Protein AF-B4J4L7-F1 (afdb_monomer)

Foldseek 3Di:
DDDDDDDDDDPDDDDDDDDDPDPPDDDPDDDDDDDDDPPPVQCAAPQQRHGLQDAGPVCVVCVPDDDCPPQKWWAWPVRDIHGPVRVVV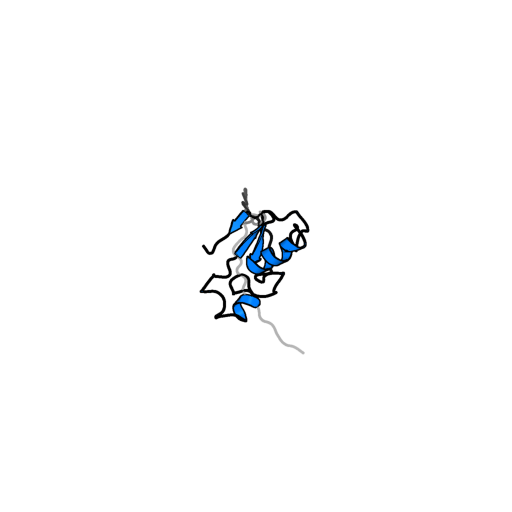VCVPQQADPPPRHGTDTDDIDDD

Mean predicted aligned error: 16.22 Å

pLDDT: mean 75.71, std 16.98, range [39.19, 94.5]

Sequence (112 aa):
MDSEVQQSDAFDDGVTGGGPPSKRFILKKWHGVALWEWDIVVDNCAICRNHVMDPCIECQANHYADNGNDCVVAWGSCSHAFHFHCISRWLRTRSVCPLDNLEWNFDRYGLQ

Radius of gyration: 31.57 Å; Cα contacts (8 Å, |Δi|>4): 107; chains: 1; bounding box: 53×60×82 Å

Secondary structure (DSSP, 8-state):
-----------------------S-------------------B-TTT-SBTTSPPHHHHHTTTTSTT----EEEETTS-EEEHHHHHHHHTT-SB-TTT-SBP-EEEE---

InterPro domains:
  IPR001841 Zinc finger, RING-type [PS50089] (45-101)
  IPR013083 Zinc finger, RING/FYVE/PHD-type [G3DSA:3.30.40.10] (16-111)
  IPR024766 Zinc finger, RING-H2-type [PF12678] (43-101)
  IPR051031 RING-box E3 Ubiquitin Ligase [PTHR11210] (23-109)

Structure (mmCIF, N/CA/C/O backbone):
data_AF-B4J4L7-F1
#
_entry.id   AF-B4J4L7-F1
#
loop_
_atom_site.group_PDB
_atom_site.id
_atom_site.type_symbol
_atom_site.label_atom_id
_atom_site.label_alt_id
_atom_site.label_comp_id
_atom_site.label_asym_id
_atom_site.label_entity_id
_atom_site.label_seq_id
_atom_site.pdbx_PDB_ins_code
_atom_site.Cartn_x
_atom_site.Cartn_y
_atom_site.Cartn_z
_atom_site.occupancy
_atom_site.B_iso_or_equiv
_atom_site.auth_seq_id
_atom_site.auth_comp_id
_atom_site.auth_asym_id
_atom_site.auth_atom_id
_atom_site.pdbx_PDB_model_num
ATOM 1 N N . MET A 1 1 ? -3.280 -48.015 60.802 1.00 43.44 1 MET A N 1
ATOM 2 C CA . MET A 1 1 ? -2.598 -47.142 59.823 1.00 43.44 1 MET A CA 1
ATOM 3 C C . MET A 1 1 ? -3.473 -45.905 59.664 1.00 43.44 1 MET A C 1
ATOM 5 O O . MET A 1 1 ? -4.126 -45.742 58.647 1.00 43.44 1 MET A O 1
ATOM 9 N N . ASP A 1 2 ? -3.813 -45.208 60.746 1.00 39.19 2 ASP A N 1
ATOM 10 C CA . ASP A 1 2 ? -2.949 -44.353 61.582 1.00 39.19 2 ASP A CA 1
ATOM 11 C C . ASP A 1 2 ? -2.311 -43.218 60.791 1.00 39.19 2 ASP A C 1
ATOM 13 O O . ASP A 1 2 ? -1.821 -43.446 59.689 1.00 39.19 2 ASP A O 1
ATOM 17 N N . SER A 1 3 ? -2.264 -42.059 61.455 1.00 48.66 3 SER A N 1
ATOM 18 C CA . SER A 1 3 ? -1.648 -40.763 61.123 1.00 48.66 3 SER A CA 1
ATOM 19 C C . SER A 1 3 ? -2.427 -39.846 60.162 1.00 48.66 3 SER A C 1
ATOM 21 O O . SER A 1 3 ? -2.762 -40.243 59.057 1.00 48.66 3 SER A O 1
ATOM 23 N N . GLU A 1 4 ? -2.752 -38.586 60.476 1.00 52.41 4 GLU A N 1
ATOM 24 C CA . GLU A 1 4 ? -2.601 -37.769 61.691 1.00 52.41 4 GLU A CA 1
ATOM 25 C C . GLU A 1 4 ? -3.382 -36.447 61.495 1.00 52.41 4 GLU A C 1
ATOM 27 O O . GLU A 1 4 ? -3.658 -36.026 60.373 1.00 52.41 4 GLU A O 1
ATOM 32 N N . VAL A 1 5 ? -3.758 -35.825 62.610 1.00 55.03 5 VAL A N 1
ATOM 33 C CA . VAL A 1 5 ? -4.532 -34.579 62.774 1.00 55.03 5 VAL A CA 1
ATOM 34 C C . VAL A 1 5 ? -3.610 -33.349 62.778 1.00 55.03 5 VAL A C 1
ATOM 36 O O . VAL A 1 5 ? -2.477 -33.486 63.223 1.00 55.03 5 VAL A O 1
ATOM 39 N N . GLN A 1 6 ? -4.118 -32.162 62.391 1.00 49.72 6 GLN A N 1
ATOM 40 C CA . GLN A 1 6 ? -3.888 -30.819 63.006 1.00 49.72 6 GLN A CA 1
ATOM 41 C C . GLN A 1 6 ? -4.600 -29.754 62.134 1.00 49.72 6 GLN A C 1
ATOM 43 O O . GLN A 1 6 ? -4.236 -29.579 60.979 1.00 49.72 6 GLN A O 1
ATOM 48 N N . GLN A 1 7 ? -5.787 -29.222 62.454 1.00 52.94 7 GLN A N 1
ATOM 49 C CA . GLN A 1 7 ? -6.257 -28.345 63.547 1.00 52.94 7 GLN A CA 1
ATOM 50 C C . GLN A 1 7 ? -5.870 -26.853 63.406 1.00 52.94 7 GLN A C 1
ATOM 52 O O . GLN A 1 7 ? -4.693 -26.530 63.428 1.00 52.94 7 GLN A O 1
ATOM 57 N N . SER A 1 8 ? -6.938 -26.028 63.352 1.00 51.81 8 SER A N 1
ATOM 58 C CA . SER A 1 8 ? -7.111 -24.617 63.773 1.00 51.81 8 SER A CA 1
ATOM 59 C C . SER A 1 8 ? -6.284 -23.534 63.042 1.00 51.81 8 SER A C 1
ATOM 61 O O . SER A 1 8 ? -5.189 -23.777 62.572 1.00 51.81 8 SER A O 1
ATOM 63 N N . ASP A 1 9 ? -6.797 -22.334 62.760 1.00 45.94 9 ASP A N 1
ATOM 64 C CA . ASP A 1 9 ? -7.570 -21.477 63.652 1.00 45.94 9 ASP A CA 1
ATOM 65 C C . ASP A 1 9 ? -8.795 -20.841 62.996 1.00 45.94 9 ASP A C 1
ATOM 67 O O . ASP A 1 9 ? -8.764 -20.282 61.898 1.00 45.94 9 ASP A O 1
ATOM 71 N N . ALA A 1 10 ? -9.892 -20.916 63.741 1.00 51.97 10 ALA A N 1
ATOM 72 C CA . ALA A 1 10 ? -11.020 -20.032 63.578 1.00 51.97 10 ALA A CA 1
ATOM 73 C C . ALA A 1 10 ? -10.559 -18.589 63.819 1.00 51.97 10 ALA A C 1
ATOM 75 O O . ALA A 1 10 ? -10.028 -18.276 64.883 1.00 51.97 10 ALA A O 1
ATOM 76 N N . PHE A 1 11 ? -10.836 -17.708 62.865 1.00 47.34 11 PHE A N 1
ATOM 77 C CA . PHE A 1 11 ? -11.108 -16.316 63.188 1.00 47.34 11 PHE A CA 1
ATOM 78 C C . PHE A 1 11 ? -12.579 -16.061 62.864 1.00 47.34 11 PHE A C 1
ATOM 80 O O . PHE A 1 11 ? -12.952 -15.657 61.762 1.00 47.34 11 PHE A O 1
ATOM 87 N N . ASP A 1 12 ? -13.407 -16.459 63.828 1.00 50.97 12 ASP A N 1
ATOM 88 C CA . ASP A 1 12 ? -14.791 -16.033 63.966 1.00 50.97 12 ASP A CA 1
ATOM 89 C C . ASP A 1 12 ? -14.773 -14.597 64.489 1.00 50.97 12 ASP A C 1
ATOM 91 O O . ASP A 1 12 ? -14.546 -14.372 65.673 1.00 50.97 12 ASP A O 1
ATOM 95 N N . ASP A 1 13 ? -15.000 -13.639 63.597 1.00 48.72 13 ASP A N 1
ATOM 96 C CA . ASP A 1 13 ? -15.508 -12.329 63.987 1.00 48.72 13 ASP A CA 1
ATOM 97 C C . ASP A 1 13 ? -16.949 -12.225 63.478 1.00 48.72 13 ASP A C 1
ATOM 99 O O . ASP A 1 13 ? -17.229 -11.760 62.372 1.00 48.72 13 ASP A O 1
ATOM 103 N N . GLY A 1 14 ? -17.862 -12.745 64.300 1.00 43.84 14 GLY A N 1
ATOM 104 C CA . GLY A 1 14 ? -19.159 -12.141 64.594 1.00 43.84 14 GLY A CA 1
ATOM 105 C C . GLY A 1 14 ? -19.964 -11.594 63.413 1.00 43.84 14 GLY A C 1
ATOM 106 O O . GLY A 1 14 ? -19.861 -10.430 63.032 1.00 43.84 14 GLY A O 1
ATOM 107 N N . VAL A 1 15 ? -20.895 -12.416 62.932 1.00 58.94 15 VAL A N 1
ATOM 108 C CA . VAL A 1 15 ? -22.064 -12.030 62.127 1.00 58.94 15 VAL A CA 1
ATOM 109 C C . VAL A 1 15 ? -22.733 -10.744 62.641 1.00 58.94 15 VAL A C 1
ATOM 111 O O . VAL A 1 15 ? -23.107 -10.679 63.803 1.00 58.94 15 VAL A O 1
ATOM 114 N N . THR A 1 16 ? -23.035 -9.790 61.749 1.00 46.59 16 THR A N 1
ATOM 115 C CA . THR A 1 16 ? -24.418 -9.310 61.514 1.00 46.59 16 THR A CA 1
ATOM 116 C C . THR A 1 16 ? -24.527 -8.548 60.187 1.00 46.59 16 THR A C 1
ATOM 118 O O . THR A 1 16 ? -23.916 -7.504 59.995 1.00 46.59 16 THR A O 1
ATOM 121 N N . GLY A 1 17 ? -25.353 -9.058 59.265 1.00 45.72 17 GLY A N 1
ATOM 122 C CA . GLY A 1 17 ? -25.776 -8.321 58.068 1.00 45.72 17 GLY A CA 1
ATOM 123 C C . GLY A 1 17 ? -25.715 -9.143 56.788 1.00 45.72 17 GLY A C 1
ATOM 124 O O . GLY A 1 17 ? -24.820 -8.966 55.969 1.00 45.72 17 GLY A O 1
ATOM 125 N N . GLY A 1 18 ? -26.683 -10.044 56.606 1.00 49.16 18 GLY A N 1
ATOM 126 C CA . GLY A 1 18 ? -26.866 -10.785 55.362 1.00 49.16 18 GLY A CA 1
ATOM 127 C C . GLY A 1 18 ? -27.226 -9.855 54.203 1.00 49.16 18 GLY A C 1
ATOM 128 O O . GLY A 1 18 ? -28.382 -9.486 54.024 1.00 49.16 18 GLY A O 1
ATOM 129 N N . GLY A 1 19 ? -26.230 -9.508 53.397 1.00 63.12 19 GLY A N 1
ATOM 130 C CA . GLY A 1 19 ? -26.396 -8.956 52.061 1.00 63.12 19 GLY A CA 1
ATOM 131 C C . GLY A 1 19 ? -25.292 -9.517 51.164 1.00 63.12 19 GLY A C 1
ATOM 132 O O . GLY A 1 19 ? -24.157 -9.645 51.630 1.00 63.12 19 GLY A O 1
ATOM 133 N N . PRO A 1 20 ? -25.580 -9.899 49.906 1.00 67.31 20 PRO A N 1
ATOM 134 C CA . PRO A 1 20 ? -24.538 -10.368 49.000 1.00 67.31 20 PRO A CA 1
ATOM 135 C C . PRO A 1 20 ? -23.461 -9.279 48.859 1.00 67.31 20 PRO A C 1
ATOM 137 O O . PRO A 1 20 ? -23.818 -8.101 48.746 1.00 67.31 20 PRO A O 1
ATOM 140 N N . PRO A 1 21 ? -22.160 -9.633 48.871 1.00 67.12 21 PRO A N 1
ATOM 141 C CA . PRO A 1 21 ? -21.084 -8.653 48.811 1.00 67.12 21 PRO A CA 1
ATOM 142 C C . PRO A 1 21 ? -21.250 -7.815 47.546 1.00 67.12 21 PRO A C 1
ATOM 144 O O . PRO A 1 21 ? -21.197 -8.327 46.423 1.00 67.12 21 PRO A O 1
ATOM 147 N N . SER A 1 22 ? -21.501 -6.519 47.726 1.00 71.00 22 SER A N 1
ATOM 148 C CA . SER A 1 22 ? -21.646 -5.599 46.608 1.00 71.00 22 SER A CA 1
ATOM 149 C C . SER A 1 22 ? -20.337 -5.589 45.817 1.00 71.00 22 SER A C 1
ATOM 151 O O . SER A 1 22 ? -19.241 -5.510 46.381 1.00 71.00 22 SER A O 1
ATOM 153 N N . LYS A 1 23 ? -20.428 -5.743 44.489 1.00 77.75 23 LYS A N 1
ATOM 154 C CA . LYS A 1 23 ? -19.246 -5.714 43.619 1.00 77.75 23 LYS A CA 1
ATOM 155 C C . LYS A 1 23 ? -18.545 -4.369 43.832 1.00 77.75 23 LYS A C 1
ATOM 157 O O . LYS A 1 23 ? -19.105 -3.332 43.488 1.00 77.75 23 LYS A O 1
ATOM 162 N N . ARG A 1 24 ? -17.337 -4.395 44.416 1.00 79.75 24 ARG A N 1
ATOM 163 C CA . ARG A 1 24 ? -16.594 -3.194 44.861 1.00 79.75 24 ARG A CA 1
ATOM 164 C C . ARG A 1 24 ? -16.344 -2.179 43.744 1.00 79.75 24 ARG A C 1
ATOM 166 O O . ARG A 1 24 ? -16.180 -0.998 44.021 1.00 79.75 24 ARG A O 1
ATOM 173 N N . PHE A 1 25 ? -16.348 -2.630 42.492 1.00 82.19 25 PHE A N 1
ATOM 174 C CA . PHE A 1 25 ? -16.256 -1.777 41.317 1.00 82.19 25 PHE A CA 1
ATOM 175 C C . PHE A 1 25 ? -17.419 -2.076 40.371 1.00 82.19 25 PHE A C 1
ATOM 177 O O . PHE A 1 25 ? -17.631 -3.223 39.975 1.00 82.19 25 PHE A O 1
ATOM 184 N N . ILE A 1 26 ? -18.171 -1.031 40.016 1.00 85.88 26 ILE A N 1
ATOM 185 C CA . ILE A 1 26 ? -19.278 -1.087 39.058 1.00 85.88 26 ILE A CA 1
ATOM 186 C C . ILE A 1 26 ? -19.003 -0.044 37.980 1.00 85.88 26 ILE A C 1
ATOM 188 O O . ILE A 1 26 ? -18.988 1.159 38.251 1.00 85.88 26 ILE A O 1
ATOM 192 N N . LEU A 1 27 ? -18.790 -0.507 36.751 1.00 83.25 27 LEU A N 1
ATOM 193 C CA . LEU A 1 27 ? -18.675 0.361 35.588 1.00 83.25 27 LEU A CA 1
ATOM 194 C C . LEU A 1 27 ? -20.057 0.958 35.295 1.00 83.25 27 LEU A C 1
ATOM 196 O O . LEU A 1 27 ? -20.955 0.258 34.838 1.00 83.25 27 LEU A O 1
ATOM 200 N N . LYS A 1 28 ? -20.251 2.244 35.604 1.00 90.62 28 LYS A N 1
ATOM 201 C CA . LYS A 1 28 ? -21.552 2.911 35.414 1.00 90.62 28 LYS A CA 1
ATOM 202 C C . LYS A 1 28 ? -21.812 3.287 33.958 1.00 90.62 28 LYS A C 1
ATOM 204 O O . LYS A 1 28 ? -22.939 3.192 33.487 1.00 90.62 28 LYS A O 1
ATOM 209 N N . LYS A 1 29 ? -20.778 3.753 33.263 1.00 89.00 29 LYS A N 1
ATOM 210 C CA . LYS A 1 29 ? -20.843 4.185 31.868 1.00 89.00 29 LYS A CA 1
ATOM 211 C C . LYS A 1 29 ? -19.435 4.170 31.289 1.00 89.00 29 LYS A C 1
ATOM 213 O O . LYS A 1 29 ? -18.503 4.598 31.965 1.00 89.00 29 LYS A O 1
ATOM 218 N N . TRP A 1 30 ? -19.288 3.693 30.060 1.00 92.88 30 TRP A N 1
ATOM 219 C CA . TRP A 1 30 ? -18.023 3.708 29.335 1.00 92.88 30 TRP A CA 1
ATOM 220 C C . TRP A 1 30 ? -18.229 4.332 27.962 1.00 92.88 30 TRP A C 1
ATOM 222 O O . TRP A 1 30 ? -19.228 4.068 27.296 1.00 92.88 30 TRP A O 1
ATOM 232 N N . HIS A 1 31 ? -17.285 5.179 27.572 1.00 87.38 31 HIS A N 1
ATOM 233 C CA . 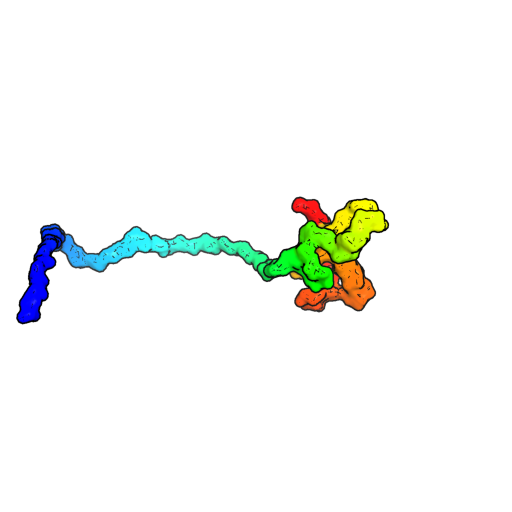HIS A 1 31 ? -17.222 5.794 26.257 1.00 87.38 31 HIS A CA 1
ATOM 234 C C . HIS A 1 31 ? -15.870 5.427 25.654 1.00 87.38 31 HIS A C 1
ATOM 236 O O . HIS A 1 31 ? -14.878 6.118 25.868 1.00 87.38 31 HIS A O 1
ATOM 242 N N . GLY A 1 32 ? -15.833 4.286 24.969 1.00 87.56 32 GLY A N 1
ATOM 243 C CA . GLY A 1 32 ? -14.680 3.882 24.180 1.00 87.56 32 GLY A CA 1
ATOM 244 C C . GLY A 1 32 ? -14.623 4.698 22.896 1.00 87.56 32 GLY A C 1
ATOM 245 O O . GLY A 1 32 ? -15.615 4.784 22.174 1.00 87.56 32 GLY A O 1
ATOM 246 N N . VAL A 1 33 ? -13.469 5.291 22.620 1.00 91.38 33 VAL A N 1
ATOM 247 C CA . VAL A 1 33 ? -13.155 5.878 21.318 1.00 91.38 33 VAL A CA 1
ATOM 248 C C . VAL A 1 33 ? -12.023 5.051 20.740 1.00 91.38 33 VAL A C 1
ATOM 250 O O . VAL A 1 33 ? -11.016 4.832 21.411 1.00 91.38 33 VAL A O 1
ATOM 253 N N . ALA A 1 34 ? -12.212 4.571 19.518 1.00 82.50 34 ALA A N 1
ATOM 254 C CA . ALA A 1 34 ? -11.195 3.857 18.772 1.00 82.50 34 ALA A CA 1
ATOM 255 C C . ALA A 1 34 ? -11.013 4.535 17.418 1.00 82.50 34 ALA A C 1
ATOM 257 O O . ALA A 1 34 ? -11.981 4.962 16.785 1.00 82.50 34 ALA A O 1
ATOM 258 N N . LEU A 1 35 ? -9.758 4.619 17.003 1.00 76.12 35 LEU A N 1
ATOM 259 C CA . LEU A 1 35 ? -9.364 4.88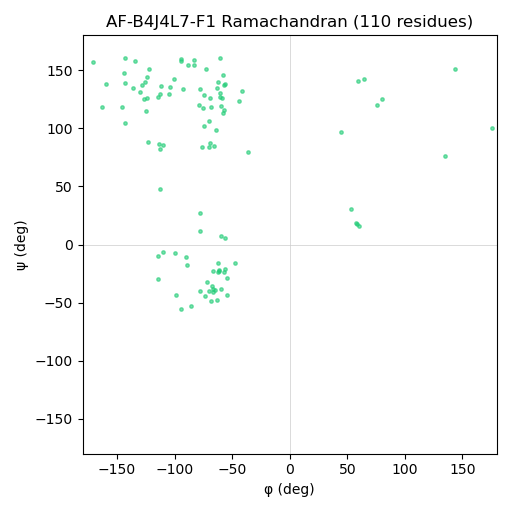7 15.631 1.00 76.12 35 LEU A CA 1
ATOM 260 C C . LEU A 1 35 ? -8.983 3.534 15.028 1.00 76.12 35 LEU A C 1
ATOM 262 O O . LEU A 1 35 ? -8.431 2.688 15.734 1.00 76.12 35 LEU A O 1
ATOM 266 N N . TRP A 1 36 ? -9.320 3.313 13.764 1.00 77.62 36 TRP A N 1
ATOM 267 C CA . TRP A 1 36 ? -8.965 2.095 13.048 1.00 77.62 36 TRP A CA 1
ATOM 268 C C . TRP A 1 36 ? -8.192 2.466 11.790 1.00 77.62 36 TRP A C 1
ATOM 270 O O . TRP A 1 36 ? -8.476 3.479 11.152 1.00 77.62 36 TRP A O 1
ATOM 280 N N . GLU A 1 37 ? -7.231 1.621 11.458 1.00 55.44 37 GLU A N 1
ATOM 281 C CA . GLU A 1 37 ? -6.526 1.613 10.186 1.00 55.44 37 GLU A CA 1
ATOM 282 C C . GLU A 1 37 ? -6.454 0.156 9.718 1.00 55.44 37 GLU A C 1
ATOM 284 O O . GLU A 1 37 ? -6.621 -0.771 10.520 1.00 55.44 37 GLU A O 1
ATOM 289 N N . TRP A 1 38 ? -6.265 -0.059 8.419 1.00 66.38 38 TRP A N 1
ATOM 290 C CA . TRP A 1 38 ? -5.962 -1.387 7.907 1.00 66.38 38 TRP A CA 1
ATOM 291 C C . TRP A 1 38 ? -4.568 -1.794 8.388 1.00 66.38 38 TRP A C 1
ATOM 293 O O . TRP A 1 38 ? -3.582 -1.147 8.053 1.00 66.38 38 TRP A O 1
ATOM 303 N N . ASP A 1 39 ? -4.498 -2.873 9.165 1.00 54.94 39 ASP A N 1
ATOM 304 C CA . ASP A 1 39 ? -3.249 -3.544 9.526 1.00 54.94 39 ASP A CA 1
ATOM 305 C C . ASP A 1 39 ? -2.631 -4.154 8.261 1.00 54.94 39 ASP A C 1
ATOM 307 O O . ASP A 1 39 ? -2.873 -5.309 7.900 1.00 54.94 39 ASP A O 1
ATOM 311 N N . ILE A 1 40 ? -1.879 -3.348 7.516 1.00 60.78 40 ILE A N 1
ATOM 312 C CA . ILE A 1 40 ? -0.974 -3.856 6.495 1.00 60.78 40 ILE A CA 1
ATOM 313 C C . ILE A 1 40 ? 0.250 -4.418 7.216 1.00 60.78 40 ILE A C 1
ATOM 315 O O . ILE A 1 40 ? 1.284 -3.773 7.300 1.00 60.78 40 ILE A O 1
ATOM 319 N N . VAL A 1 41 ? 0.138 -5.671 7.676 1.00 54.97 41 VAL A N 1
ATOM 320 C CA . VAL A 1 41 ? 1.192 -6.510 8.306 1.00 54.97 41 VAL A CA 1
ATOM 321 C C . VAL A 1 41 ? 2.449 -6.678 7.427 1.00 54.97 41 VAL A C 1
ATOM 323 O O . VAL A 1 41 ? 3.361 -7.447 7.725 1.00 54.97 41 VAL A O 1
ATOM 326 N N . VAL A 1 42 ? 2.523 -5.992 6.293 1.00 61.06 42 VAL A N 1
ATOM 327 C CA . VAL A 1 42 ? 3.639 -6.078 5.375 1.00 61.06 42 VAL A CA 1
ATOM 328 C C . VAL A 1 42 ? 4.345 -4.732 5.376 1.00 61.06 42 VAL A C 1
ATOM 330 O O . VAL A 1 42 ? 4.173 -3.929 4.466 1.00 61.06 42 VAL A O 1
ATOM 333 N N . ASP A 1 43 ? 5.266 -4.566 6.327 1.00 74.75 43 ASP A N 1
ATOM 334 C CA . ASP A 1 43 ? 6.344 -3.566 6.262 1.00 74.75 43 ASP A CA 1
ATOM 335 C C . ASP A 1 43 ? 7.254 -3.768 5.029 1.00 74.75 43 ASP A C 1
ATOM 337 O O . ASP A 1 43 ? 8.284 -3.123 4.889 1.00 74.75 43 ASP A O 1
ATOM 341 N N . ASN A 1 44 ? 6.903 -4.675 4.110 1.00 86.88 44 ASN A N 1
ATOM 342 C CA . ASN A 1 44 ? 7.603 -4.945 2.867 1.00 86.88 44 ASN A CA 1
ATOM 343 C C . ASN A 1 44 ? 6.755 -4.504 1.667 1.00 86.88 44 ASN A C 1
ATOM 345 O O . ASN A 1 44 ? 5.573 -4.820 1.544 1.00 86.88 44 ASN A O 1
ATOM 349 N N . CYS A 1 45 ? 7.384 -3.856 0.694 1.00 89.50 45 CYS A N 1
ATOM 350 C CA . CYS A 1 45 ? 6.753 -3.535 -0.578 1.00 89.50 45 CYS A CA 1
ATOM 351 C C . CYS A 1 45 ? 6.299 -4.824 -1.292 1.00 89.50 45 CYS A C 1
ATOM 353 O O . CYS A 1 45 ? 7.134 -5.646 -1.672 1.00 89.50 45 CYS A O 1
ATOM 355 N N . ALA A 1 46 ? 4.997 -4.992 -1.560 1.00 89.38 46 ALA A N 1
ATOM 356 C CA . ALA A 1 46 ? 4.467 -6.228 -2.164 1.00 89.38 46 ALA A CA 1
ATOM 357 C C . ALA A 1 46 ? 5.012 -6.535 -3.578 1.00 89.38 46 ALA A C 1
ATOM 359 O O . ALA A 1 46 ? 4.898 -7.661 -4.061 1.00 89.38 46 ALA A O 1
ATOM 360 N N . ILE A 1 47 ? 5.615 -5.544 -4.243 1.00 90.31 47 ILE A N 1
ATOM 361 C CA . ILE A 1 47 ? 6.163 -5.664 -5.600 1.00 90.31 47 ILE A CA 1
ATOM 362 C C . ILE A 1 47 ? 7.599 -6.206 -5.567 1.00 90.31 47 ILE A C 1
ATOM 364 O O . ILE A 1 47 ? 7.899 -7.181 -6.253 1.00 90.31 47 ILE A O 1
ATOM 368 N N . CYS A 1 48 ? 8.496 -5.593 -4.783 1.00 91.12 48 CYS A N 1
ATOM 369 C CA . CYS A 1 48 ? 9.907 -6.000 -4.721 1.00 91.12 48 CYS A CA 1
ATOM 370 C C . CYS A 1 48 ? 10.256 -6.884 -3.519 1.00 91.12 48 CYS A C 1
ATOM 372 O O . CYS A 1 48 ? 11.372 -7.391 -3.458 1.00 91.12 48 CYS A O 1
ATOM 374 N N . ARG A 1 49 ? 9.321 -7.071 -2.582 1.00 90.25 49 ARG A N 1
ATOM 375 C CA . ARG A 1 49 ? 9.470 -7.841 -1.336 1.00 90.25 49 ARG A CA 1
ATOM 376 C C . ARG A 1 49 ? 10.595 -7.368 -0.409 1.00 90.25 49 ARG A C 1
ATOM 378 O O . ARG A 1 49 ? 10.990 -8.126 0.468 1.00 90.25 49 ARG A O 1
ATOM 385 N N . ASN A 1 50 ? 11.085 -6.142 -0.591 1.00 88.25 50 ASN A N 1
ATOM 386 C CA . ASN A 1 50 ? 12.007 -5.512 0.352 1.00 88.25 50 ASN A CA 1
ATOM 387 C C . ASN A 1 50 ? 11.240 -4.642 1.348 1.00 88.25 50 ASN A C 1
ATOM 389 O O . ASN A 1 50 ? 10.127 -4.216 1.025 1.00 88.25 50 ASN A O 1
ATOM 393 N N . HIS A 1 51 ? 11.836 -4.367 2.506 1.00 86.56 51 HIS A N 1
ATOM 394 C CA . HIS A 1 51 ? 11.262 -3.487 3.519 1.00 86.56 51 HIS A CA 1
ATOM 395 C C . HIS A 1 51 ? 10.948 -2.103 2.927 1.00 86.56 51 HIS A C 1
ATOM 397 O O . HIS A 1 51 ? 11.727 -1.588 2.132 1.00 86.56 51 HIS A O 1
ATOM 403 N N . VAL A 1 52 ? 9.800 -1.519 3.275 1.00 85.31 52 VAL A N 1
ATOM 404 C CA . VAL A 1 52 ? 9.276 -0.266 2.701 1.00 85.31 52 VAL A CA 1
ATOM 405 C C . VAL A 1 52 ? 10.139 0.949 3.050 1.00 85.31 52 VAL A C 1
ATOM 407 O O . VAL A 1 52 ? 10.115 1.947 2.339 1.00 85.31 52 VAL A O 1
ATOM 410 N N . MET A 1 53 ? 10.914 0.860 4.134 1.00 82.44 53 MET A N 1
ATOM 411 C CA . MET A 1 53 ? 11.869 1.899 4.536 1.00 82.44 53 MET A CA 1
ATOM 412 C C . MET A 1 53 ? 13.261 1.695 3.924 1.00 82.44 53 MET A C 1
ATOM 414 O O . MET A 1 53 ? 14.103 2.584 4.025 1.00 82.44 53 MET A O 1
ATOM 418 N N . ASP A 1 54 ? 13.514 0.537 3.312 1.00 85.00 54 ASP A N 1
ATOM 419 C CA . ASP A 1 54 ? 14.782 0.238 2.655 1.00 85.00 54 ASP A CA 1
ATOM 420 C C . ASP A 1 54 ? 14.687 0.560 1.154 1.00 85.00 54 ASP A C 1
ATOM 422 O O . ASP A 1 54 ? 13.601 0.582 0.578 1.00 85.00 54 ASP A O 1
ATOM 426 N N . PRO A 1 55 ? 15.810 0.760 0.447 1.00 84.50 55 PRO A N 1
ATOM 427 C CA . PRO A 1 55 ? 15.781 0.928 -1.001 1.00 84.50 55 PRO A CA 1
ATOM 428 C C . PRO A 1 55 ? 15.145 -0.278 -1.704 1.00 84.50 55 PRO A C 1
ATOM 430 O O . PRO A 1 55 ? 15.349 -1.422 -1.304 1.00 84.50 55 PRO A O 1
ATOM 433 N N . CYS A 1 56 ? 14.431 -0.075 -2.812 1.00 88.50 56 CYS A N 1
ATOM 434 C CA . CYS A 1 56 ? 13.971 -1.211 -3.613 1.00 88.50 56 CYS A CA 1
ATOM 435 C C . CYS A 1 56 ? 15.160 -2.044 -4.144 1.00 88.50 56 CYS A C 1
ATOM 437 O O . CYS A 1 56 ? 16.277 -1.542 -4.267 1.00 88.50 56 CYS A O 1
ATOM 439 N N . ILE A 1 57 ? 14.917 -3.302 -4.534 1.00 87.69 57 ILE A N 1
ATOM 440 C CA . ILE A 1 57 ? 15.971 -4.226 -5.010 1.00 87.69 57 ILE A CA 1
ATOM 441 C C . ILE A 1 57 ? 16.812 -3.664 -6.170 1.00 87.69 57 ILE A C 1
ATOM 443 O O . ILE A 1 57 ? 17.978 -4.016 -6.321 1.00 87.69 57 ILE A O 1
ATOM 447 N N . GLU A 1 58 ? 16.232 -2.782 -6.989 1.00 84.38 58 GLU A N 1
ATOM 448 C CA . GLU A 1 58 ? 16.932 -2.135 -8.101 1.00 84.38 58 GLU A CA 1
ATOM 449 C C . GLU A 1 58 ? 17.902 -1.064 -7.587 1.00 84.38 58 GLU A C 1
ATOM 451 O O . GLU A 1 58 ? 19.056 -1.034 -8.005 1.00 84.38 58 GLU A O 1
ATOM 456 N N . CYS A 1 59 ? 17.472 -0.238 -6.629 1.00 84.25 59 CYS A N 1
ATOM 457 C CA . CYS A 1 59 ? 18.325 0.756 -5.976 1.00 84.25 59 CYS A CA 1
ATOM 458 C C . CYS A 1 59 ? 19.409 0.102 -5.109 1.00 84.25 59 CYS A C 1
ATOM 460 O O . CYS A 1 59 ? 20.536 0.584 -5.078 1.00 84.25 59 CYS A O 1
ATOM 462 N N . GLN A 1 60 ? 19.094 -1.021 -4.460 1.00 82.62 60 GLN A N 1
ATOM 463 C CA . GLN A 1 60 ? 20.059 -1.806 -3.691 1.00 82.62 60 GLN A CA 1
ATOM 464 C C . GLN A 1 60 ? 21.128 -2.447 -4.592 1.00 82.62 60 GLN A C 1
ATOM 466 O O . GLN A 1 60 ? 22.300 -2.490 -4.236 1.00 82.62 60 GLN A O 1
ATOM 471 N N . ALA A 1 61 ? 20.762 -2.933 -5.780 1.00 81.75 61 ALA A N 1
ATOM 472 C CA . ALA A 1 61 ? 21.739 -3.472 -6.728 1.00 81.75 61 ALA A CA 1
ATOM 473 C C . ALA A 1 61 ? 22.599 -2.370 -7.374 1.00 81.75 61 ALA A C 1
ATOM 475 O O . ALA A 1 61 ? 23.773 -2.589 -7.668 1.00 81.75 61 ALA A O 1
ATOM 476 N N . ASN A 1 62 ? 22.026 -1.181 -7.570 1.00 75.19 62 ASN A N 1
ATOM 477 C CA . ASN A 1 62 ? 22.644 -0.070 -8.287 1.00 75.19 62 ASN A CA 1
ATOM 478 C C . ASN A 1 62 ? 22.981 1.122 -7.377 1.00 75.19 62 ASN A C 1
ATOM 480 O O . ASN A 1 62 ? 22.742 2.265 -7.764 1.00 75.19 62 ASN A O 1
ATOM 484 N N . HIS A 1 63 ? 23.617 0.879 -6.224 1.00 63.25 63 HIS A N 1
ATOM 485 C CA . HIS A 1 63 ? 24.054 1.911 -5.260 1.00 63.25 63 HIS A CA 1
ATOM 486 C C . HIS A 1 63 ? 24.806 3.124 -5.864 1.00 63.25 63 HIS A C 1
ATOM 488 O O . HIS A 1 63 ? 24.948 4.143 -5.197 1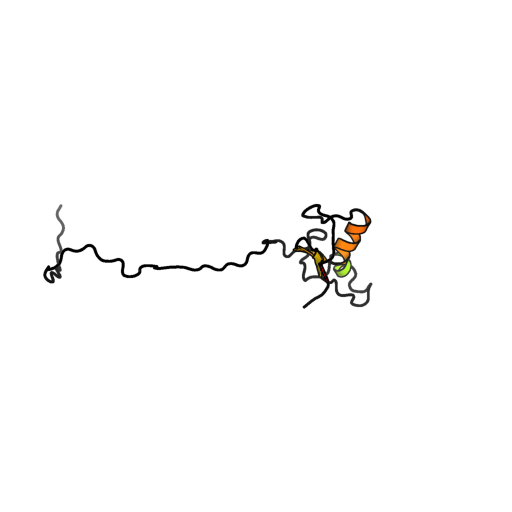.00 63.25 63 HIS A O 1
ATOM 494 N N . TYR A 1 64 ? 25.293 3.023 -7.106 1.00 54.88 64 TYR A N 1
ATOM 495 C CA . TYR A 1 64 ? 26.054 4.052 -7.818 1.00 54.88 64 TYR A CA 1
ATOM 496 C C . TYR A 1 64 ? 25.365 4.660 -9.054 1.00 54.88 64 TYR A C 1
ATOM 498 O O . TYR A 1 64 ? 25.904 5.611 -9.615 1.00 54.88 64 TYR A O 1
ATOM 506 N N . ALA A 1 65 ? 24.236 4.122 -9.535 1.00 53.22 65 ALA A N 1
ATOM 507 C CA . ALA A 1 65 ? 23.749 4.457 -10.883 1.00 53.22 65 ALA A CA 1
ATOM 508 C C . ALA A 1 65 ? 22.823 5.680 -10.954 1.00 53.22 65 ALA A C 1
ATOM 510 O O . ALA A 1 65 ? 22.647 6.227 -12.040 1.00 53.22 65 ALA A O 1
ATOM 511 N N . ASP A 1 66 ? 22.250 6.123 -9.836 1.00 50.84 66 ASP A N 1
ATOM 512 C CA . ASP A 1 66 ? 21.375 7.295 -9.816 1.00 50.84 66 ASP A CA 1
ATOM 513 C C . ASP A 1 66 ? 21.616 8.078 -8.525 1.00 50.84 66 ASP A C 1
ATOM 515 O O . ASP A 1 66 ? 21.259 7.617 -7.446 1.00 50.84 66 ASP A O 1
ATOM 519 N N . ASN A 1 67 ? 22.326 9.202 -8.642 1.00 50.72 67 ASN A N 1
ATOM 520 C CA . ASN A 1 67 ? 22.780 10.115 -7.586 1.00 50.72 67 ASN A CA 1
ATOM 521 C C . ASN A 1 67 ? 21.800 10.301 -6.407 1.00 50.72 67 ASN A C 1
ATOM 523 O O . ASN A 1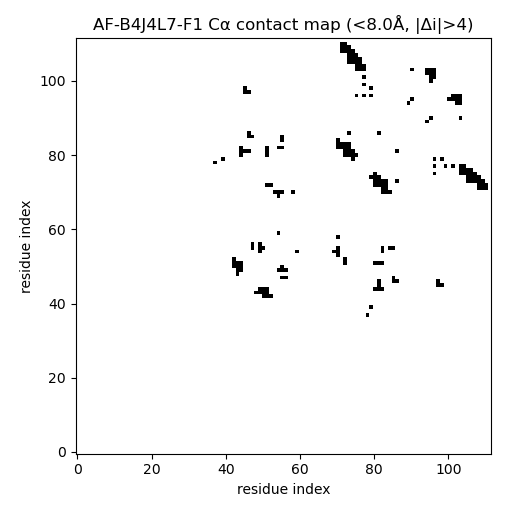 67 ? 21.113 11.315 -6.342 1.00 50.72 67 ASN A O 1
ATOM 527 N N . GLY A 1 68 ? 21.758 9.365 -5.456 1.00 50.88 68 GLY A N 1
ATOM 528 C CA . GLY A 1 68 ? 21.000 9.519 -4.215 1.00 50.88 68 GLY A CA 1
ATOM 529 C C . GLY A 1 68 ? 19.526 9.883 -4.405 1.00 50.88 68 GLY A C 1
ATOM 530 O O . GLY A 1 68 ? 18.981 10.585 -3.559 1.00 50.88 68 GLY A O 1
ATOM 531 N N . ASN A 1 69 ? 18.880 9.449 -5.497 1.00 59.28 69 ASN A N 1
ATOM 532 C CA . ASN A 1 69 ? 17.425 9.536 -5.584 1.00 59.28 69 ASN A CA 1
ATOM 533 C C . ASN A 1 69 ? 16.863 8.536 -4.573 1.00 59.28 69 ASN A C 1
ATOM 535 O O . ASN A 1 69 ? 16.667 7.358 -4.883 1.00 59.28 69 ASN A O 1
ATOM 539 N N . ASP A 1 70 ? 16.702 9.013 -3.338 1.00 69.75 70 ASP A N 1
ATOM 540 C CA . ASP A 1 70 ? 16.138 8.275 -2.220 1.00 69.75 70 ASP A CA 1
ATOM 541 C C . ASP A 1 70 ? 14.896 7.536 -2.711 1.00 69.75 70 ASP A C 1
ATOM 543 O O . ASP A 1 70 ? 13.986 8.120 -3.307 1.00 69.75 70 ASP A O 1
ATOM 547 N N . CYS A 1 71 ? 14.892 6.215 -2.534 1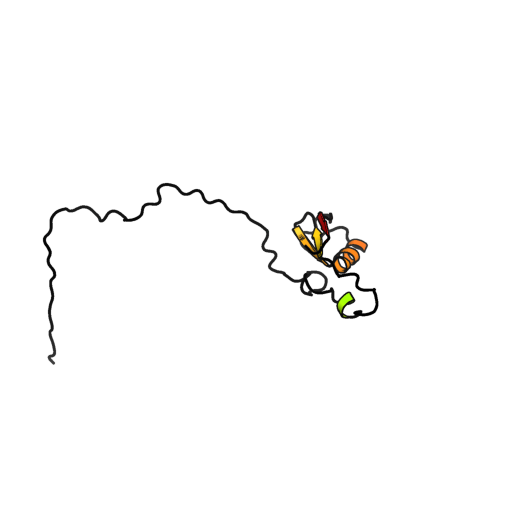.00 81.25 71 CYS A N 1
ATOM 548 C CA . CYS A 1 71 ? 13.778 5.376 -2.940 1.00 81.25 71 CYS A CA 1
ATOM 549 C C . CYS A 1 71 ? 12.597 5.675 -2.011 1.00 81.25 71 CYS A C 1
ATOM 551 O O . CYS A 1 71 ? 12.413 5.020 -0.992 1.00 81.25 71 CYS A O 1
ATOM 553 N N . VAL A 1 72 ? 11.835 6.720 -2.333 1.00 85.75 72 VAL A N 1
ATOM 554 C CA . VAL A 1 72 ? 10.755 7.198 -1.473 1.00 85.75 72 VAL A CA 1
ATOM 555 C C . VAL A 1 72 ? 9.560 6.256 -1.502 1.00 85.75 72 VAL A C 1
ATOM 557 O O . VAL A 1 72 ? 9.257 5.596 -2.507 1.00 85.75 72 VAL A O 1
ATOM 560 N N . VAL A 1 73 ? 8.838 6.249 -0.389 1.00 87.88 73 VAL A N 1
ATOM 561 C CA . VAL A 1 73 ? 7.556 5.566 -0.262 1.00 87.88 73 VAL A CA 1
ATOM 562 C C . VAL A 1 73 ? 6.468 6.402 -0.930 1.00 87.88 73 VAL A C 1
ATOM 564 O O . VAL A 1 73 ? 6.375 7.618 -0.736 1.00 87.88 73 VAL A O 1
ATOM 567 N N . ALA A 1 74 ? 5.640 5.735 -1.726 1.00 89.81 74 ALA A N 1
ATOM 568 C CA . ALA A 1 74 ? 4.457 6.286 -2.359 1.00 89.81 74 ALA A CA 1
ATOM 569 C C . ALA A 1 74 ? 3.207 5.628 -1.767 1.00 89.81 74 ALA A C 1
ATOM 571 O O . ALA A 1 74 ? 3.101 4.399 -1.730 1.00 89.81 74 ALA A O 1
ATOM 572 N N . TRP A 1 75 ? 2.258 6.463 -1.351 1.00 89.00 75 TRP A N 1
ATOM 573 C CA . TRP A 1 75 ? 0.986 6.049 -0.773 1.00 89.00 75 TRP A CA 1
ATOM 574 C C . TRP A 1 75 ? -0.141 6.241 -1.780 1.00 89.00 75 TRP A C 1
ATOM 576 O O . TRP A 1 75 ? -0.286 7.313 -2.377 1.00 89.00 75 TRP A O 1
ATOM 586 N N . GLY A 1 76 ? -0.940 5.197 -1.971 1.00 89.94 76 GLY A N 1
ATOM 587 C CA . GLY A 1 76 ? -2.180 5.277 -2.730 1.00 89.94 76 GLY A CA 1
ATOM 588 C C . GLY A 1 76 ? -3.331 5.785 -1.864 1.00 89.94 76 GLY A C 1
ATOM 589 O O . GLY A 1 76 ? -3.358 5.553 -0.660 1.00 89.94 76 GLY A O 1
ATOM 590 N N . SER A 1 77 ? -4.337 6.393 -2.490 1.00 89.00 77 SER A N 1
ATOM 591 C CA . SER A 1 77 ? -5.638 6.699 -1.857 1.00 89.00 77 SER A CA 1
ATOM 592 C C . SER A 1 77 ? -6.334 5.463 -1.272 1.00 89.00 77 SER A C 1
ATOM 594 O O . SER A 1 77 ? -7.163 5.577 -0.374 1.00 89.00 77 SER A O 1
ATOM 596 N N . CYS A 1 78 ? -5.961 4.270 -1.742 1.00 88.62 78 CYS A N 1
ATOM 597 C CA . CYS A 1 78 ? -6.353 2.993 -1.165 1.00 88.62 78 CYS A CA 1
ATOM 598 C C . CYS A 1 78 ? -5.565 2.598 0.099 1.00 88.62 78 CYS A C 1
ATOM 600 O O . CYS A 1 78 ? -5.656 1.454 0.536 1.00 88.62 78 CYS A O 1
ATOM 602 N N . SER A 1 79 ? -4.794 3.516 0.696 1.00 85.81 79 SER A N 1
ATOM 603 C CA . SER A 1 79 ? -3.944 3.314 1.885 1.00 85.81 79 SER A CA 1
ATOM 604 C C . SER A 1 79 ? -2.835 2.260 1.742 1.00 85.81 79 SER A C 1
ATOM 606 O O . SER A 1 79 ? -2.239 1.846 2.728 1.00 85.81 79 SER A O 1
ATOM 608 N N . HIS A 1 80 ? -2.503 1.848 0.515 1.00 87.44 80 HIS A N 1
ATOM 609 C CA . HIS A 1 80 ? -1.393 0.932 0.256 1.00 87.44 80 HIS A CA 1
ATOM 610 C C . HIS A 1 80 ? -0.089 1.681 -0.039 1.00 87.44 80 HIS A C 1
ATOM 612 O O . HIS A 1 80 ? -0.065 2.610 -0.852 1.00 87.44 80 HIS A O 1
ATOM 618 N N . ALA A 1 81 ? 0.997 1.231 0.593 1.00 89.25 81 ALA A N 1
ATOM 619 C CA . ALA A 1 81 ? 2.337 1.784 0.439 1.00 89.25 81 ALA A CA 1
ATOM 620 C C . ALA A 1 81 ? 3.227 0.901 -0.445 1.00 89.25 81 ALA A C 1
ATOM 622 O O . ALA A 1 81 ? 3.299 -0.319 -0.284 1.00 89.25 81 ALA A O 1
ATOM 623 N N . PHE A 1 82 ? 3.962 1.528 -1.361 1.00 90.94 82 PHE A N 1
ATOM 624 C CA . PHE A 1 82 ? 4.975 0.871 -2.187 1.00 90.94 82 PHE A CA 1
ATOM 625 C C . PHE A 1 82 ? 6.161 1.809 -2.411 1.00 90.94 82 PHE A C 1
ATOM 627 O O . PHE A 1 82 ? 6.018 3.026 -2.337 1.00 90.94 82 PHE A O 1
ATOM 634 N N . HIS A 1 83 ? 7.322 1.274 -2.787 1.00 91.00 83 HIS A N 1
ATOM 635 C CA . HIS A 1 83 ? 8.393 2.118 -3.316 1.00 91.00 83 HIS A CA 1
ATOM 636 C C . HIS A 1 83 ? 7.954 2.799 -4.611 1.00 91.00 83 HIS A C 1
ATOM 638 O O . HIS A 1 83 ? 7.367 2.149 -5.487 1.00 91.00 83 HIS A O 1
ATOM 644 N N . PHE A 1 84 ? 8.326 4.067 -4.782 1.00 90.06 84 PHE A N 1
ATOM 645 C CA . PHE A 1 84 ? 7.998 4.847 -5.972 1.00 90.06 84 PHE A CA 1
ATOM 646 C C . PHE A 1 84 ? 8.440 4.158 -7.273 1.00 90.06 84 PHE A C 1
ATOM 648 O O . PHE A 1 84 ? 7.660 4.065 -8.221 1.00 90.06 84 PHE A O 1
ATOM 655 N N . HIS A 1 85 ? 9.645 3.584 -7.309 1.00 89.19 85 HIS A N 1
ATOM 656 C CA . HIS A 1 85 ? 10.145 2.850 -8.479 1.00 89.19 85 HIS A CA 1
ATOM 657 C C . HIS A 1 85 ? 9.332 1.588 -8.779 1.00 89.19 85 HIS A C 1
ATOM 659 O O . HIS A 1 85 ? 9.037 1.282 -9.937 1.00 89.19 85 HIS A O 1
ATOM 665 N N . CYS A 1 86 ? 8.921 0.873 -7.734 1.00 91.50 86 CYS A N 1
ATOM 666 C CA . CYS A 1 86 ? 8.162 -0.358 -7.876 1.00 91.50 86 CYS A CA 1
ATOM 667 C C . CYS A 1 86 ? 6.758 -0.090 -8.418 1.00 91.50 86 CYS A C 1
ATOM 669 O O . CYS A 1 86 ? 6.349 -0.724 -9.394 1.00 91.50 86 CYS A O 1
ATOM 671 N N . ILE A 1 87 ? 6.041 0.872 -7.830 1.00 92.12 87 ILE A N 1
ATOM 672 C CA . ILE A 1 87 ? 4.690 1.205 -8.283 1.00 92.12 87 ILE A CA 1
ATOM 673 C C . ILE A 1 87 ? 4.708 1.888 -9.652 1.00 92.12 87 ILE A C 1
ATOM 675 O O . ILE A 1 87 ? 3.931 1.511 -10.522 1.00 92.12 87 ILE A O 1
ATOM 679 N N . SER A 1 88 ? 5.662 2.783 -9.925 1.00 90.62 88 SER A N 1
ATOM 680 C CA . SER A 1 88 ? 5.796 3.421 -11.246 1.00 90.62 88 SER A CA 1
ATOM 681 C C . SER A 1 88 ? 6.019 2.398 -12.362 1.00 90.62 88 SER A C 1
ATOM 683 O O . SER A 1 88 ? 5.459 2.511 -13.455 1.00 90.62 88 SER A O 1
ATOM 685 N N . ARG A 1 89 ? 6.803 1.347 -12.090 1.00 91.56 89 ARG A N 1
ATOM 686 C CA . ARG A 1 89 ? 7.009 0.241 -13.031 1.00 91.56 89 ARG A CA 1
ATOM 687 C C . ARG A 1 89 ? 5.736 -0.576 -13.253 1.00 91.56 89 ARG A C 1
ATOM 689 O O . ARG A 1 89 ? 5.466 -0.959 -14.390 1.00 91.56 89 ARG A O 1
ATOM 696 N N . TRP A 1 90 ? 4.969 -0.834 -12.197 1.00 93.00 90 TRP A N 1
ATOM 697 C CA . TRP A 1 90 ? 3.696 -1.554 -12.273 1.00 93.00 90 TRP A CA 1
ATOM 698 C C . TRP A 1 90 ? 2.654 -0.794 -13.108 1.00 93.00 90 TRP A C 1
ATOM 700 O O . TRP A 1 90 ? 2.082 -1.354 -14.052 1.00 93.00 90 TRP A O 1
ATOM 710 N N . LEU A 1 91 ? 2.505 0.509 -12.841 1.00 92.88 91 LEU A N 1
ATOM 711 C CA . LEU A 1 91 ? 1.540 1.397 -13.498 1.00 92.88 91 LEU A CA 1
ATOM 712 C C . LEU A 1 91 ? 1.745 1.540 -15.005 1.00 92.88 91 LEU A C 1
ATOM 714 O O . LEU A 1 91 ? 0.792 1.815 -15.727 1.00 92.88 91 LEU A O 1
ATOM 718 N N . ARG A 1 92 ? 2.954 1.266 -15.512 1.00 93.31 92 ARG A N 1
ATOM 719 C CA . ARG A 1 92 ? 3.217 1.213 -16.959 1.00 93.31 92 ARG A CA 1
ATOM 720 C C . ARG A 1 92 ? 2.417 0.119 -17.677 1.00 93.31 92 ARG A C 1
ATOM 722 O O . ARG A 1 92 ? 2.224 0.203 -18.884 1.00 93.31 92 ARG A O 1
ATOM 729 N N . THR A 1 93 ? 1.985 -0.915 -16.957 1.00 91.75 93 THR A N 1
ATOM 730 C CA . THR A 1 93 ? 1.231 -2.047 -17.524 1.00 91.75 93 THR A CA 1
ATOM 731 C C . THR A 1 93 ? -0.198 -2.142 -17.008 1.00 91.75 93 THR A C 1
ATOM 733 O O . THR A 1 93 ? -1.066 -2.644 -17.718 1.00 91.75 93 THR A O 1
ATOM 736 N N . ARG A 1 94 ? -0.451 -1.689 -15.776 1.00 91.56 94 ARG A N 1
ATOM 737 C CA . ARG A 1 94 ? -1.749 -1.795 -15.109 1.00 91.56 94 ARG A CA 1
ATOM 738 C C . ARG A 1 94 ? -1.975 -0.574 -14.234 1.00 91.56 94 ARG A C 1
ATOM 740 O O . ARG A 1 94 ? -1.251 -0.395 -13.266 1.00 91.56 94 ARG A O 1
ATOM 747 N N . SER A 1 95 ? -3.010 0.210 -14.513 1.00 92.31 95 SER A N 1
ATOM 748 C CA . SER A 1 95 ? -3.386 1.396 -13.728 1.00 92.31 95 SER A CA 1
ATOM 749 C C . SER A 1 95 ? -4.134 1.064 -12.427 1.00 92.31 95 SER A C 1
ATOM 751 O O . SER A 1 95 ? -4.930 1.864 -11.947 1.00 92.31 95 SER A O 1
ATOM 753 N N . VAL A 1 96 ? -3.904 -0.121 -11.856 1.00 94.50 96 VAL A N 1
ATOM 754 C CA . VAL A 1 96 ? -4.587 -0.601 -10.648 1.00 94.50 96 VAL A CA 1
ATOM 755 C C . VAL A 1 96 ? -3.595 -0.927 -9.543 1.00 94.50 96 VAL A C 1
ATOM 757 O O . VAL A 1 96 ? -2.462 -1.329 -9.814 1.00 94.50 96 VAL A O 1
ATOM 760 N N . CYS A 1 97 ? -4.024 -0.794 -8.295 1.00 92.19 97 CYS A N 1
ATOM 761 C CA . CYS A 1 97 ? -3.259 -1.204 -7.130 1.00 92.19 97 CYS A CA 1
ATOM 762 C C . CYS A 1 97 ? -3.018 -2.730 -7.138 1.00 92.19 97 CYS A C 1
ATOM 764 O O . CYS A 1 97 ? -3.959 -3.498 -7.362 1.00 92.19 97 CYS A O 1
ATOM 766 N N . PRO A 1 98 ? -1.790 -3.201 -6.849 1.00 90.25 98 PRO A N 1
ATOM 767 C CA . PRO A 1 98 ? -1.483 -4.630 -6.776 1.00 90.25 98 PRO A CA 1
ATOM 768 C C . PRO A 1 98 ? -2.251 -5.416 -5.701 1.00 90.25 98 PRO A C 1
ATOM 770 O O . PRO A 1 98 ? -2.338 -6.636 -5.816 1.00 90.25 98 PRO A O 1
ATOM 773 N N . LEU A 1 99 ? -2.750 -4.749 -4.652 1.00 89.12 99 LEU A N 1
ATOM 774 C CA . LEU A 1 99 ? -3.359 -5.397 -3.482 1.00 89.12 99 LEU A CA 1
ATOM 775 C C . LEU A 1 99 ? -4.893 -5.425 -3.536 1.00 89.12 99 LEU A C 1
ATOM 777 O O . LEU A 1 99 ? -5.487 -6.462 -3.260 1.00 89.12 99 LEU A O 1
ATOM 781 N N . ASP A 1 100 ? -5.532 -4.322 -3.926 1.00 89.38 100 ASP A N 1
ATOM 782 C CA . ASP A 1 100 ? -7.000 -4.186 -3.930 1.00 89.38 100 ASP A CA 1
ATOM 783 C C . ASP A 1 100 ? -7.629 -4.140 -5.338 1.00 89.38 100 ASP A C 1
ATOM 785 O O . ASP A 1 100 ? -8.852 -4.177 -5.463 1.00 89.38 100 ASP A O 1
ATOM 789 N N . ASN A 1 101 ? -6.815 -4.097 -6.402 1.00 91.31 101 ASN A N 1
ATOM 790 C CA . ASN A 1 101 ? -7.255 -4.005 -7.800 1.00 91.31 101 ASN A CA 1
ATOM 791 C C . ASN A 1 101 ? -8.148 -2.780 -8.121 1.00 91.31 101 ASN A C 1
ATOM 793 O O . ASN A 1 101 ? -8.834 -2.761 -9.145 1.00 91.31 101 ASN A O 1
ATOM 797 N N . LEU A 1 102 ? -8.133 -1.747 -7.277 1.00 90.31 102 LEU A N 1
ATOM 798 C CA . LEU A 1 102 ? -8.759 -0.453 -7.534 1.00 90.31 102 LEU A CA 1
ATOM 799 C C . LEU A 1 102 ? -7.838 0.425 -8.378 1.00 90.31 102 LEU A C 1
ATOM 801 O O . LEU A 1 102 ? -6.626 0.214 -8.421 1.00 90.31 102 LEU A O 1
ATOM 805 N N . GLU A 1 103 ? -8.406 1.425 -9.049 1.00 93.19 103 GLU A N 1
ATOM 806 C CA . GLU A 1 103 ? -7.627 2.395 -9.818 1.00 93.19 103 GLU A CA 1
ATOM 807 C C . GLU A 1 103 ? -6.622 3.125 -8.919 1.00 93.19 103 GLU A C 1
ATOM 809 O O . GLU A 1 103 ? -6.973 3.695 -7.881 1.00 93.19 103 GLU A O 1
ATOM 814 N N . TRP A 1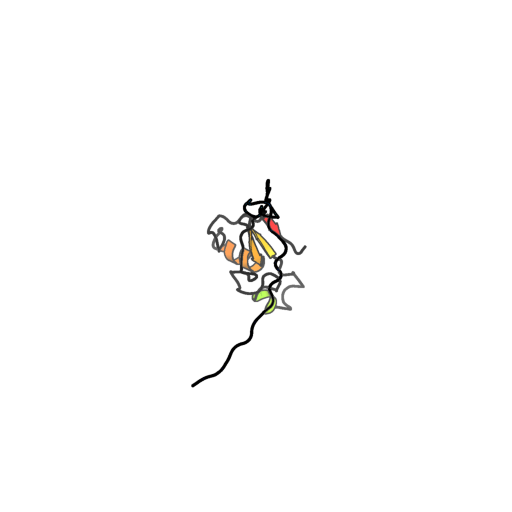 104 ? -5.353 3.095 -9.321 1.00 91.62 104 TRP A N 1
ATOM 815 C CA . TRP A 1 104 ? -4.288 3.692 -8.535 1.00 91.62 104 TRP A CA 1
ATOM 816 C C . TRP A 1 104 ? -4.318 5.215 -8.647 1.00 91.62 104 TRP A C 1
ATOM 818 O O . TRP A 1 104 ? -4.062 5.780 -9.709 1.00 91.62 104 TRP A O 1
ATOM 828 N N . ASN A 1 105 ? -4.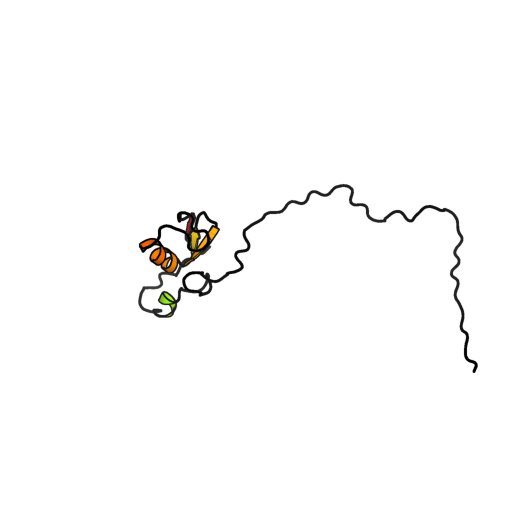543 5.875 -7.513 1.00 90.62 105 ASN A N 1
ATOM 829 C CA . ASN A 1 105 ? -4.439 7.321 -7.370 1.00 90.62 105 ASN A CA 1
ATOM 830 C C . ASN A 1 105 ? -3.453 7.637 -6.247 1.00 90.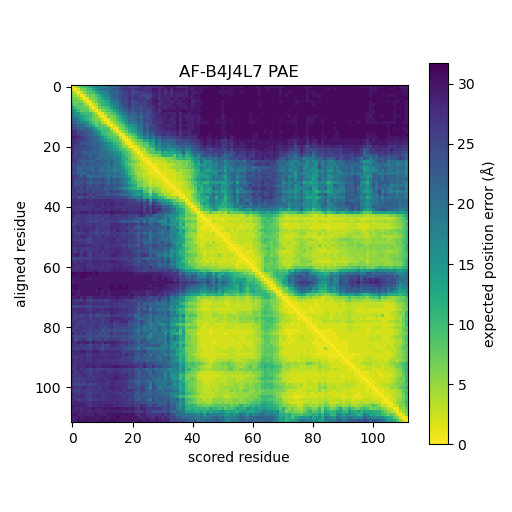62 105 ASN A C 1
ATOM 832 O O . ASN A 1 105 ? -3.614 7.129 -5.136 1.00 90.62 105 ASN A O 1
ATOM 836 N N . PHE A 1 106 ? -2.448 8.463 -6.537 1.00 88.12 106 PHE A N 1
ATOM 837 C CA . PHE A 1 106 ? -1.453 8.893 -5.555 1.00 88.12 106 PHE A CA 1
ATOM 838 C C . PHE A 1 106 ? -2.098 9.817 -4.514 1.00 88.12 106 PHE A C 1
ATOM 840 O O . PHE A 1 106 ? -2.708 10.815 -4.888 1.00 88.12 106 PHE A O 1
ATOM 847 N N . ASP A 1 107 ? -1.943 9.493 -3.229 1.00 84.06 107 ASP A N 1
ATOM 848 C CA . ASP A 1 107 ? -2.352 10.361 -2.117 1.00 84.06 107 ASP A CA 1
ATOM 849 C C . ASP A 1 107 ? -1.166 11.213 -1.639 1.00 84.06 107 ASP A C 1
ATOM 851 O O . ASP A 1 107 ? -1.226 12.443 -1.658 1.00 84.06 107 ASP A O 1
ATOM 855 N N . ARG A 1 108 ? -0.043 10.575 -1.265 1.00 77.62 108 ARG A N 1
ATOM 856 C CA . ARG A 1 108 ? 1.151 11.256 -0.720 1.00 77.62 108 ARG A CA 1
ATOM 857 C C . ARG A 1 108 ? 2.461 10.603 -1.175 1.00 77.62 108 ARG A C 1
ATOM 859 O O . ARG A 1 108 ? 2.532 9.385 -1.336 1.00 77.62 108 ARG A O 1
ATOM 866 N N . TYR A 1 109 ? 3.506 11.415 -1.343 1.00 70.62 109 TYR A N 1
ATOM 867 C CA . TYR A 1 109 ? 4.888 10.987 -1.600 1.00 70.62 109 TYR A CA 1
ATOM 868 C C . TYR A 1 109 ? 5.843 11.700 -0.624 1.00 70.62 109 TYR A C 1
ATOM 870 O O . TYR A 1 109 ? 5.755 12.918 -0.480 1.00 70.62 109 TYR A O 1
ATOM 878 N N . GLY A 1 110 ? 6.742 10.966 0.048 1.00 58.44 110 GLY A N 1
ATOM 879 C CA . GLY A 1 110 ? 7.800 11.559 0.887 1.00 58.44 110 GLY A CA 1
ATOM 880 C C . GLY A 1 110 ? 8.146 10.792 2.171 1.00 58.44 110 GLY A C 1
ATOM 881 O O . GLY A 1 110 ? 7.300 10.115 2.748 1.00 58.44 110 GLY A O 1
ATOM 882 N N . LEU A 1 111 ? 9.408 10.926 2.599 1.00 51.81 111 LEU A N 1
ATOM 883 C CA . LEU A 1 111 ? 9.887 10.603 3.947 1.00 51.81 111 LEU A CA 1
ATOM 884 C C . LEU A 1 111 ? 9.485 11.766 4.863 1.00 51.81 111 LEU A C 1
ATOM 886 O O . LEU A 1 111 ? 9.890 12.901 4.603 1.00 51.81 111 LEU A O 1
ATOM 890 N N . GLN A 1 112 ? 8.686 11.505 5.892 1.00 40.75 112 GLN A N 1
ATOM 891 C CA . GLN A 1 112 ? 8.524 12.433 7.010 1.00 40.75 112 GLN A CA 1
ATOM 892 C C . GLN A 1 112 ? 9.234 11.869 8.234 1.00 40.75 112 GLN A C 1
ATOM 894 O O . GLN A 1 112 ? 9.120 10.642 8.449 1.00 40.75 112 GLN A O 1
#

Solvent-accessible surface area (backbone atoms only — not comparable to full-atom values): 7733 Å² total; per-residue (Å²): 135,80,88,86,88,85,84,86,81,86,84,83,78,76,91,84,78,98,64,82,84,71,71,92,72,74,90,86,79,83,84,89,84,83,86,86,75,84,83,70,88,57,68,34,13,87,81,69,69,34,47,44,91,44,54,46,64,66,52,62,74,39,80,80,77,59,91,79,69,71,57,37,39,30,30,30,71,83,75,48,66,31,35,44,70,53,49,56,59,46,46,77,80,40,66,43,36,94,85,80,66,45,76,62,44,82,65,51,77,60,88,129

Organism: Drosophila grimshawi (NCBI:txid7222)

Nearest PDB structures (foldseek):
  8jas-assembly1_V  TM=7.823E-01  e=3.311E-12  Homo sapiens
  8wqa-assembly1_I  TM=7.526E-01  e=2.635E-11  Homo sapiens
  8wqe-assembly1_J  TM=7.571E-01  e=7.433E-11  Homo sapiens
  8h3q-assembly1_E  TM=7.320E-01  e=7.433E-11  Homo sapiens
  2lgv-assembly1_A  TM=6.126E-01  e=1.378E-11  Homo sapiens

=== Feature glossary ===
Key to the feature types in this record:

Secondary structure (8-state, DSSP). Secondary structure is the local, repeating backbone conformation. DSSP classifies it into eight states by reading the hydrogen-bond network: three helix types (H, G, I), two β types (E, B), two non-regular types (T, S), and unstructured coil (-).

Backbone torsions (φ/ψ). Backbone dihedral angles. Every residue except chain termini has a φ (preceding-C → N → Cα → C) and a ψ (N → Cα → C → next-N). They are reported in degrees following the IUPAC sign convention. Secondary structure is essentially a statement about which (φ, ψ) basin each residue occupies.

Predicted aligned error. Predicted Aligned Error (PAE) is an AlphaFold confidence matrix: entry (i, j) is the expected error in the position of residue j, in ångströms, when the prediction is superimposed on the true structure at residue i. Low PAE within a block of residues means that block is internally rigid and well-predicted; high PAE between two blocks means their relative placement is uncertain even if each block individually is confident.

B-factor. B-factor (Debye–Waller factor) reflects atomic displacement in the crystal lattice. It is an experimental observable (units Å²), not a prediction; low values mean the atom is pinned down, high values mean it moves or is heterogeneous across the crystal.

Secondary structure (3-state, P-SEA). Three-state secondary structure (P-SEA) collapses the eight DSSP classes into helix (a), strand (b), and coil (c). P-SEA assigns these from Cα geometry alone — distances and angles — without requiring backbone oxygens, so it works on any Cα trace.

Sequence. Primary structure: the covalent order of the twenty standard amino acids along the backbone. Two proteins with the same sequence will (almost always) fold to the same structure; two with 30% identity often share a fold but not the details.

pLDDT. pLDDT is the predicted lDDT-Cα score: AlphaFold's confidence that the local environment of each residue (all inter-atomic distances within 15 Å) is correctly placed. It is a per-residue number between 0 and 100, with higher meaning more reliable.

InterPro / GO / CATH / organism. Functional annotations link the protein to curated databases. InterPro entries identify conserved domains and families by matching the sequence against member-database signatures (Pfam, PROSITE, CDD, …). Gene Ontology (GO) terms describe molecular function, biological process, and cellular component in a controlled vocabulary. CATH places the structure in a hierarchical fold classification (Class/Architecture/Topology/Homologous-superfamily). The organism is the source species.

Contact-map, Ramachandran, and PAE plots. Three diagnostic plots accompany the record. The Cα contact map visualizes the tertiary structure as a 2D adjacency matrix (8 Å cutoff, sequence-local contacts suppressed). The Ramachandran plot shows the distribution of backbone (φ, ψ) torsions, with points in the α and β basins reflecting secondary structure content. The PAE plot shows AlphaFold's inter-residue confidence as a color matrix.

mmCIF coordinates. The mmCIF table is the protein's shape written out atom by atom. For each backbone N, Cα, C, and carbonyl O, it records an (x, y, z) coordinate triple in Å plus the residue type, chain letter, and residue number.

Radius of gyration, Cα contacts, bounding box. Three whole-structure scalars: the radius of gyration (RMS distance of Cα from centroid, in Å), the count of Cα–Cα contacts (pairs closer than 8 Å and separated by more than four residues in sequence — i.e. tertiary, not local, contacts), and the bounding-box dimensions. Together they distinguish compact globular folds from extended fibres or disordered chains.

Foldseek 3Di. The Foldseek 3Di string encodes local tertiary geometry as a 20-letter alphabet — one character per residue — derived from the relative positions of nearby Cα atoms. Unlike the amino-acid sequence, 3Di is a direct function of the 3D structure, so two proteins with the same fold have similar 3Di strings even at low sequence identity.

Rendered structure images. Six rendered views show the 3D structure from the faces of a cube — i.e. along ±x, ±y, ±z. Rendering representation is drawn randomly per protein from cartoon (secondary-structure ribbons), sticks (backbone bonds), or molecular surface; coloring is either N→C rainbow (blue at the N-terminus through red at the C-terminus) or one color per chain.

Nearest PDB structures. The Foldseek neighbor list gives the closest experimentally determined structures in the PDB, ranked by structural alignment. TM-score near 1 means near-identical fold; near 0.3 means only rough topology match. This is how one finds what a novel AlphaFold prediction most resembles in the solved-structure universe.

Solvent-accessible surface area. SASA measures how much of the protein is reachable by solvent. It is computed by rolling a water-sized probe over the atomic surface and summing the exposed area (Å²). Per-residue SASA distinguishes core (buried, low SASA) from surface (exposed, high SASA) residues; total SASA is a whole-molecule size measure.